Protein AF-Q6DVB6-F1 (afdb_monomer_lite)

Sequence (45 aa):
NPFHALSIAFLYGSALLFAMHGATILAVSRFGGEREIEQIVDRGT

Radius of gyration: 15.17 Å; chains: 1; bounding box: 38×19×32 Å

pLDDT: mean 98.06, std 1.72, range [88.94, 98.88]

Structure (mmCIF, N/CA/C/O backbone):
data_AF-Q6DVB6-F1
#
_entry.id   AF-Q6DVB6-F1
#
loop_
_atom_site.group_PDB
_atom_site.id
_atom_site.type_symbol
_atom_site.label_atom_id
_atom_site.label_alt_id
_atom_site.label_comp_id
_atom_site.label_asym_id
_atom_site.label_entity_id
_atom_site.label_seq_id
_atom_site.pdbx_PDB_ins_code
_atom_site.Cartn_x
_atom_site.Cartn_y
_atom_site.Cartn_z
_atom_site.occupancy
_atom_site.B_iso_or_equiv
_atom_site.auth_seq_id
_atom_site.auth_comp_id
_atom_site.auth_asym_id
_atom_site.auth_atom_id
_atom_site.pdbx_PDB_model_num
ATOM 1 N N . ASN A 1 1 ? 20.474 -1.738 -20.041 1.00 93.44 1 ASN A N 1
ATOM 2 C CA . ASN A 1 1 ? 20.513 -2.894 -19.117 1.00 93.44 1 ASN A CA 1
ATOM 3 C C . ASN A 1 1 ? 19.080 -3.175 -18.662 1.00 93.44 1 ASN A C 1
ATOM 5 O O . ASN A 1 1 ? 18.491 -2.274 -18.074 1.00 93.44 1 ASN A O 1
ATOM 9 N N . PRO A 1 2 ? 18.501 -4.352 -18.954 1.00 94.44 2 PRO A N 1
ATOM 10 C CA . PRO A 1 2 ? 17.104 -4.655 -18.623 1.00 94.44 2 PRO A CA 1
ATOM 11 C C . PRO A 1 2 ? 16.813 -4.590 -17.115 1.00 94.44 2 PRO A C 1
ATOM 13 O O . PRO A 1 2 ? 15.777 -4.064 -16.723 1.00 94.44 2 PRO A O 1
ATOM 16 N N . PHE A 1 3 ? 17.750 -5.002 -16.256 1.00 98.31 3 PHE A N 1
ATOM 17 C CA . PHE A 1 3 ? 17.594 -4.899 -14.800 1.00 98.31 3 PHE A CA 1
ATOM 18 C C . PHE A 1 3 ? 17.598 -3.453 -14.299 1.00 98.31 3 PHE A C 1
ATOM 20 O O . PHE A 1 3 ? 16.947 -3.145 -13.308 1.00 98.31 3 PHE A O 1
ATOM 27 N N . HIS A 1 4 ? 18.280 -2.544 -14.999 1.00 98.12 4 HIS A N 1
ATOM 28 C CA . HIS A 1 4 ? 18.224 -1.117 -14.679 1.00 98.12 4 HIS A CA 1
ATOM 29 C C . HIS A 1 4 ? 16.839 -0.528 -14.981 1.00 98.12 4 HIS A C 1
ATOM 31 O O . HIS A 1 4 ? 16.298 0.209 -14.164 1.00 98.12 4 HIS A O 1
ATOM 37 N N . ALA A 1 5 ? 16.231 -0.909 -16.110 1.00 98.56 5 ALA A N 1
ATOM 38 C CA . ALA A 1 5 ? 14.866 -0.500 -16.437 1.00 98.56 5 ALA A CA 1
ATOM 39 C C . ALA A 1 5 ? 13.847 -1.077 -15.439 1.00 98.56 5 ALA A C 1
ATOM 41 O O . ALA A 1 5 ? 12.979 -0.348 -14.965 1.00 98.56 5 ALA A O 1
ATOM 42 N N . LEU A 1 6 ? 13.999 -2.353 -15.059 1.00 98.69 6 LEU A N 1
ATOM 43 C CA . LEU A 1 6 ? 13.187 -2.962 -14.001 1.00 98.69 6 LEU A CA 1
ATOM 44 C C . LEU A 1 6 ? 13.361 -2.234 -12.661 1.00 98.69 6 LEU A C 1
ATOM 46 O O . LEU A 1 6 ? 12.372 -1.942 -12.000 1.00 98.69 6 LEU A O 1
ATOM 50 N N . SER A 1 7 ? 14.591 -1.880 -12.280 1.00 98.62 7 SER A N 1
ATOM 51 C CA . SER A 1 7 ? 14.869 -1.130 -11.047 1.00 98.62 7 SER A CA 1
ATOM 52 C C . SER A 1 7 ? 14.171 0.234 -11.025 1.00 98.62 7 SER A C 1
ATOM 54 O O . SER A 1 7 ? 13.529 0.578 -10.036 1.00 98.62 7 SER A O 1
ATOM 56 N N . ILE A 1 8 ? 14.200 0.978 -12.137 1.00 98.50 8 ILE A N 1
ATOM 57 C CA . ILE A 1 8 ? 13.471 2.251 -12.267 1.00 98.50 8 ILE A CA 1
ATOM 58 C C . ILE A 1 8 ? 11.959 2.032 -12.136 1.00 98.50 8 ILE A C 1
ATOM 60 O O . ILE A 1 8 ? 11.289 2.778 -11.420 1.00 98.50 8 ILE A O 1
ATOM 64 N N . ALA A 1 9 ? 11.419 1.000 -12.791 1.00 98.75 9 ALA A N 1
ATOM 65 C CA . ALA A 1 9 ? 10.000 0.676 -12.697 1.00 98.75 9 ALA A CA 1
ATOM 66 C C . ALA A 1 9 ? 9.587 0.360 -11.252 1.00 98.75 9 ALA A C 1
ATOM 68 O O . ALA A 1 9 ? 8.584 0.888 -10.779 1.00 98.75 9 ALA A O 1
ATOM 69 N N . PHE A 1 10 ? 10.377 -0.434 -10.524 1.00 98.75 10 PHE A N 1
ATOM 70 C CA . PHE A 1 10 ? 10.108 -0.729 -9.117 1.00 98.75 10 PHE A CA 1
ATOM 71 C C . PHE A 1 10 ? 10.304 0.484 -8.207 1.00 98.75 10 PHE A C 1
ATOM 73 O O . PHE A 1 10 ? 9.545 0.634 -7.253 1.00 98.75 10 PHE 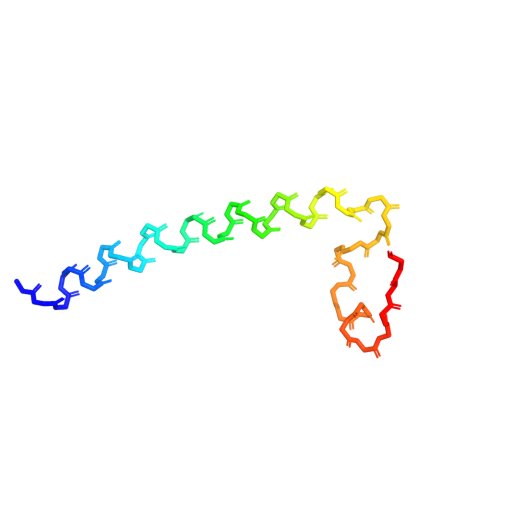A O 1
ATOM 80 N N . LEU A 1 11 ? 11.253 1.376 -8.500 1.00 98.75 11 LEU A N 1
ATOM 81 C CA . LEU A 1 11 ? 11.460 2.602 -7.728 1.00 98.75 11 LEU A CA 1
ATOM 82 C C . LEU A 1 11 ? 10.227 3.509 -7.796 1.00 98.75 11 LEU A C 1
ATOM 84 O O . LEU A 1 11 ? 9.660 3.870 -6.763 1.00 98.75 11 LEU A O 1
ATOM 88 N N . TYR A 1 12 ? 9.772 3.836 -9.008 1.00 98.81 12 TYR A N 1
ATOM 89 C CA . TYR A 1 12 ? 8.571 4.652 -9.184 1.00 98.81 12 TYR A CA 1
ATOM 90 C C . TYR A 1 12 ? 7.305 3.914 -8.752 1.00 98.81 12 TYR A C 1
ATOM 92 O O . TYR A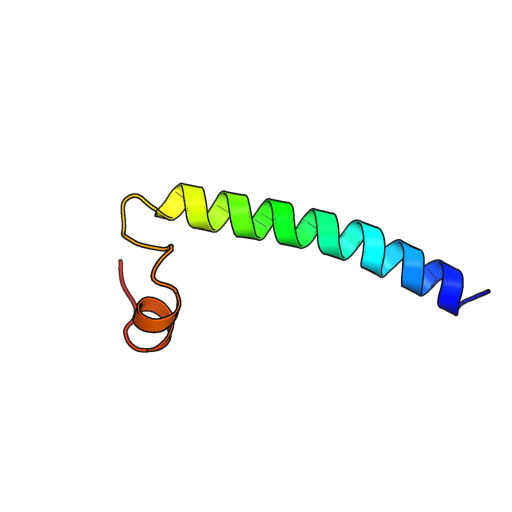 1 12 ? 6.446 4.512 -8.108 1.00 98.81 12 TYR A O 1
ATOM 100 N N . GLY A 1 13 ? 7.212 2.614 -9.034 1.00 98.81 13 GLY A N 1
ATOM 101 C CA . GLY A 1 13 ? 6.098 1.772 -8.609 1.00 98.81 13 GLY A CA 1
ATOM 102 C C . GLY A 1 13 ? 5.943 1.728 -7.090 1.00 98.81 13 GLY A C 1
ATOM 103 O O . GLY A 1 13 ? 4.830 1.858 -6.595 1.00 98.81 13 GLY A O 1
ATOM 104 N N . SER A 1 14 ? 7.046 1.628 -6.343 1.00 98.69 14 SER A N 1
ATOM 105 C CA . SER A 1 14 ? 7.023 1.624 -4.874 1.00 98.69 14 SER A CA 1
ATOM 106 C C . SER A 1 14 ? 6.529 2.955 -4.317 1.00 98.69 14 SER A C 1
ATOM 108 O O . SER A 1 14 ? 5.641 2.967 -3.468 1.00 98.69 14 SER A O 1
ATOM 110 N N . ALA A 1 15 ? 7.048 4.079 -4.825 1.00 98.69 15 ALA A N 1
ATOM 111 C CA . ALA A 1 15 ? 6.592 5.403 -4.405 1.00 98.69 15 ALA A CA 1
ATOM 112 C C . ALA A 1 15 ? 5.105 5.625 -4.734 1.00 98.69 15 ALA A C 1
ATOM 114 O O . ALA A 1 15 ? 4.353 6.106 -3.887 1.00 98.69 15 ALA A O 1
ATOM 115 N N . LEU A 1 16 ? 4.669 5.224 -5.933 1.00 98.75 16 LEU A N 1
ATOM 116 C CA . LEU A 1 16 ? 3.275 5.3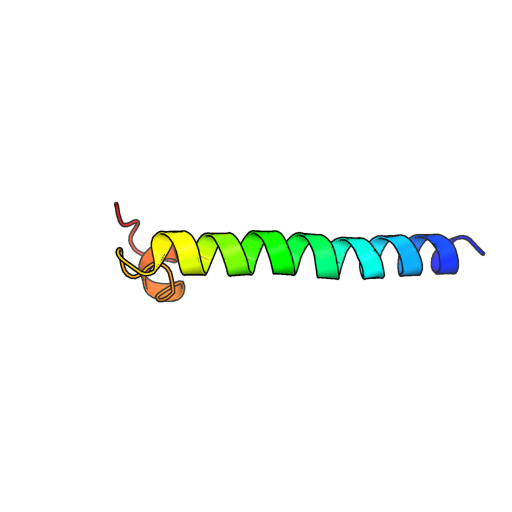12 -6.364 1.00 98.75 16 LEU A CA 1
ATOM 117 C C . LEU A 1 16 ? 2.353 4.468 -5.472 1.00 98.75 16 LEU A C 1
ATOM 119 O O . LEU A 1 16 ? 1.351 4.974 -4.971 1.00 98.75 16 LEU A O 1
ATOM 123 N N . LEU A 1 17 ? 2.696 3.196 -5.247 1.00 98.88 17 LEU A N 1
ATOM 124 C CA . LEU A 1 17 ? 1.909 2.287 -4.412 1.00 98.88 17 LEU A CA 1
ATOM 125 C C . LEU A 1 17 ? 1.855 2.755 -2.961 1.00 98.88 17 LEU A C 1
ATOM 127 O O . LEU A 1 17 ? 0.784 2.725 -2.367 1.00 98.88 17 LEU A O 1
ATOM 131 N N . PHE A 1 18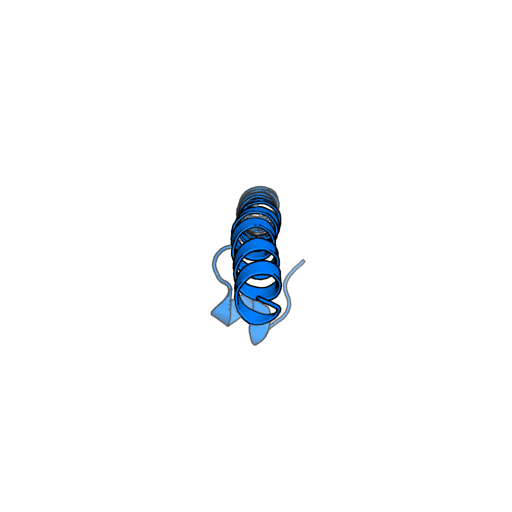 ? 2.969 3.228 -2.401 1.00 98.69 18 PHE A N 1
ATOM 132 C CA . PHE A 1 18 ? 2.996 3.699 -1.020 1.00 98.69 18 PHE A CA 1
ATOM 133 C C . PHE A 1 18 ? 2.190 4.986 -0.839 1.00 98.69 18 PHE A C 1
ATOM 135 O O . PHE A 1 18 ? 1.459 5.111 0.141 1.00 98.69 18 PHE A O 1
ATOM 142 N N . ALA A 1 19 ? 2.235 5.902 -1.813 1.00 98.75 19 ALA A N 1
ATOM 143 C CA . ALA A 1 19 ? 1.376 7.082 -1.817 1.00 98.75 19 ALA A CA 1
ATOM 144 C C . ALA A 1 19 ? -0.112 6.699 -1.865 1.00 98.75 19 ALA A C 1
ATOM 146 O O . ALA A 1 19 ? -0.894 7.202 -1.061 1.00 98.75 19 ALA A O 1
ATOM 147 N N . MET A 1 20 ? -0.504 5.776 -2.753 1.00 98.88 20 MET A N 1
ATOM 148 C CA . MET A 1 20 ? -1.891 5.301 -2.839 1.00 98.88 20 MET A CA 1
ATOM 149 C C . MET A 1 20 ? -2.333 4.583 -1.561 1.00 98.88 20 MET A C 1
ATOM 151 O O . MET A 1 20 ? -3.403 4.876 -1.032 1.00 98.88 20 MET A O 1
ATOM 155 N N . HIS A 1 21 ? -1.514 3.668 -1.046 1.00 98.88 21 HIS A N 1
ATOM 156 C CA . HIS A 1 21 ? -1.818 2.890 0.149 1.00 98.88 21 HIS A CA 1
ATOM 157 C C . HIS A 1 21 ? -1.908 3.783 1.391 1.00 98.88 21 HIS A C 1
ATOM 159 O O . HIS A 1 21 ? -2.938 3.788 2.058 1.00 98.88 21 HIS A O 1
ATOM 165 N N . GLY A 1 22 ? -0.892 4.611 1.650 1.00 98.69 22 GLY A N 1
ATOM 166 C CA . GLY A 1 22 ? -0.880 5.525 2.792 1.00 98.69 22 GLY A CA 1
ATOM 167 C C . GLY A 1 22 ? -2.038 6.525 2.753 1.00 98.69 22 GLY A C 1
ATOM 168 O O . GLY A 1 22 ? -2.717 6.715 3.760 1.00 98.69 22 GLY A O 1
ATOM 169 N N . ALA A 1 23 ? -2.334 7.107 1.584 1.00 98.81 23 ALA A N 1
ATOM 170 C CA . ALA A 1 23 ? -3.499 7.977 1.423 1.00 98.81 23 ALA A CA 1
ATOM 171 C C . ALA A 1 23 ? -4.817 7.232 1.681 1.00 98.81 23 ALA A C 1
ATOM 173 O O . ALA A 1 23 ? -5.715 7.782 2.314 1.00 98.81 23 ALA A O 1
ATOM 174 N N . THR A 1 24 ? -4.925 5.977 1.235 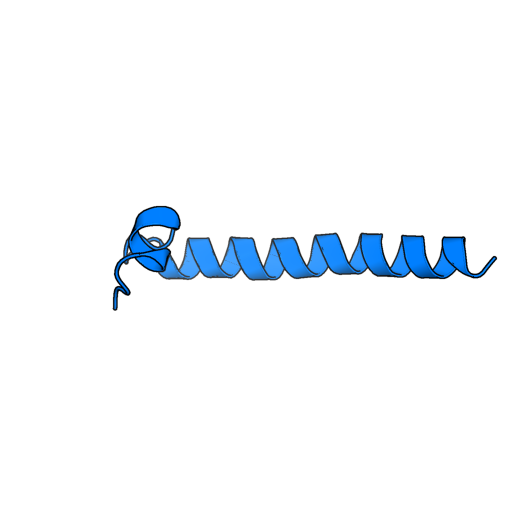1.00 98.75 24 THR A N 1
ATOM 175 C CA . THR A 1 24 ? -6.112 5.142 1.461 1.00 98.75 24 THR A CA 1
ATOM 176 C C . THR A 1 24 ? -6.304 4.844 2.946 1.00 98.75 24 THR A C 1
ATOM 178 O O . THR A 1 24 ? -7.390 5.099 3.461 1.00 98.75 24 THR A O 1
ATOM 181 N N . ILE A 1 25 ? -5.262 4.385 3.652 1.00 98.69 25 ILE A N 1
ATOM 182 C CA . ILE A 1 25 ? -5.318 4.101 5.096 1.00 98.69 25 ILE A CA 1
ATOM 183 C C . ILE A 1 25 ? -5.709 5.355 5.881 1.00 98.69 25 ILE A C 1
ATOM 185 O O . ILE A 1 25 ? -6.615 5.306 6.710 1.00 98.69 25 ILE A O 1
ATOM 189 N N . LEU A 1 26 ? -5.109 6.509 5.574 1.00 98.62 26 LEU A N 1
ATOM 190 C CA . LEU A 1 26 ? -5.483 7.768 6.221 1.00 98.62 26 LEU A CA 1
ATOM 191 C C . LEU A 1 26 ? -6.929 8.177 5.904 1.00 98.62 26 LEU A C 1
ATOM 193 O O . LEU A 1 26 ? -7.633 8.644 6.799 1.00 98.62 26 LEU A O 1
ATOM 197 N N . ALA A 1 27 ? -7.407 7.965 4.676 1.00 98.69 27 ALA A N 1
ATOM 198 C CA . ALA A 1 27 ? -8.787 8.267 4.295 1.00 98.69 27 ALA A CA 1
ATOM 199 C C . ALA A 1 27 ? -9.819 7.414 5.056 1.00 98.69 27 ALA A C 1
ATOM 201 O O . ALA A 1 27 ? -10.910 7.903 5.363 1.00 98.69 27 ALA A O 1
ATOM 202 N N . VAL A 1 28 ? -9.476 6.165 5.397 1.00 98.50 28 VAL A N 1
ATOM 203 C CA . VAL A 1 28 ? -10.328 5.263 6.192 1.00 98.50 28 VAL A CA 1
ATOM 204 C C . VAL A 1 28 ? -9.975 5.223 7.684 1.00 98.50 28 VAL A C 1
ATOM 206 O O . VAL A 1 28 ? -10.621 4.499 8.436 1.00 98.50 28 VAL A O 1
ATOM 209 N N . SER A 1 29 ? -9.020 6.032 8.155 1.00 98.31 29 SER A N 1
ATOM 210 C CA . SER A 1 29 ? -8.611 6.078 9.574 1.00 98.31 29 SER A CA 1
ATOM 211 C C . SER A 1 29 ? -9.768 6.393 10.529 1.00 98.31 29 SER A C 1
ATOM 213 O O . SER A 1 29 ? -9.838 5.870 11.636 1.00 98.31 29 SER A O 1
ATOM 215 N N . ARG A 1 30 ? -10.768 7.167 10.082 1.00 97.94 30 ARG A N 1
ATOM 216 C CA . ARG A 1 30 ? -11.999 7.425 10.858 1.00 97.94 30 ARG A CA 1
ATOM 217 C C . ARG A 1 30 ? -12.836 6.169 11.144 1.00 97.94 30 ARG A C 1
ATOM 219 O O . ARG A 1 30 ? -13.709 6.214 12.003 1.00 97.94 30 ARG A O 1
ATOM 226 N N . PHE A 1 31 ? -12.594 5.084 10.412 1.00 98.25 31 PHE A N 1
ATOM 227 C CA . PHE A 1 31 ? -13.200 3.767 10.607 1.00 98.25 31 PHE A CA 1
ATOM 228 C C . PHE A 1 31 ? -12.219 2.765 11.245 1.00 98.25 31 PHE A C 1
ATOM 230 O O . PHE A 1 31 ? -12.521 1.578 11.322 1.00 98.25 31 PHE A O 1
ATOM 237 N N . GLY A 1 32 ? -11.049 3.226 11.704 1.00 98.19 32 GLY A N 1
ATOM 238 C CA . GLY A 1 32 ? -10.002 2.379 12.275 1.00 98.19 32 GLY A CA 1
ATOM 239 C C . GLY A 1 32 ? -9.237 1.554 11.237 1.00 98.19 32 GLY A C 1
ATOM 240 O O . GLY A 1 32 ? -8.763 0.466 11.558 1.00 98.19 32 GLY A O 1
ATOM 241 N N . GLY A 1 33 ? -9.160 2.013 9.982 1.00 97.88 33 GLY A N 1
ATOM 242 C CA . GLY A 1 33 ? -8.517 1.268 8.893 1.00 97.88 33 GLY A CA 1
ATOM 243 C C . GLY A 1 33 ? -7.008 1.039 9.061 1.00 97.88 33 GLY A C 1
ATOM 244 O O . GLY A 1 33 ? -6.458 0.163 8.407 1.00 97.88 33 GLY A O 1
ATOM 245 N N . GLU A 1 34 ? -6.342 1.766 9.958 1.00 98.19 34 GLU A N 1
ATOM 246 C CA . GLU A 1 34 ? -4.948 1.539 10.360 1.00 98.19 34 GLU A CA 1
ATOM 247 C C . GLU A 1 34 ? -4.747 0.266 11.198 1.00 98.19 34 GLU A C 1
ATOM 249 O O . GLU A 1 34 ? -3.624 -0.221 11.332 1.00 98.19 34 GLU A O 1
ATOM 254 N N . ARG A 1 35 ? -5.827 -0.298 11.753 1.00 98.44 35 ARG A N 1
ATOM 255 C CA . ARG A 1 35 ? -5.835 -1.576 12.480 1.00 98.44 35 ARG A CA 1
ATOM 256 C C . ARG A 1 35 ? -5.877 -2.744 11.497 1.00 98.44 35 ARG A C 1
ATOM 258 O O . ARG A 1 35 ? -6.826 -3.527 11.453 1.00 98.44 35 ARG A O 1
ATOM 265 N N . GLU A 1 36 ? -4.866 -2.803 10.635 1.00 98.50 36 GLU A N 1
ATOM 266 C CA . GLU A 1 36 ? -4.870 -3.658 9.447 1.00 98.50 36 GLU A CA 1
ATOM 267 C C . GLU A 1 36 ? -4.988 -5.146 9.793 1.00 98.50 36 GLU A C 1
ATOM 269 O O . GLU A 1 36 ? -5.689 -5.876 9.100 1.00 98.50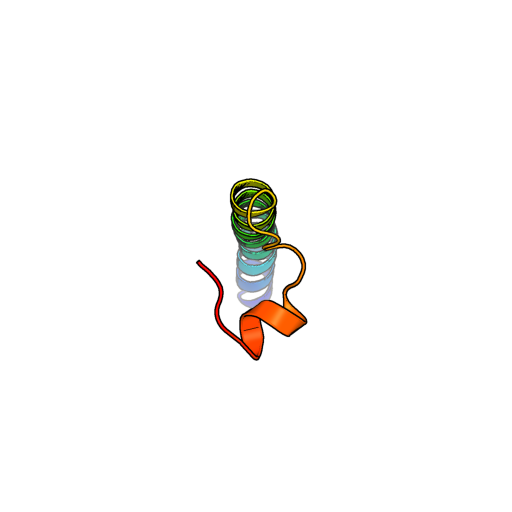 36 GLU A O 1
ATOM 274 N N . ILE A 1 37 ? -4.363 -5.599 10.886 1.00 98.56 37 ILE A N 1
ATOM 275 C CA . ILE A 1 37 ? -4.441 -7.003 11.320 1.00 98.56 37 ILE A CA 1
ATOM 276 C C . ILE A 1 37 ? -5.888 -7.379 11.634 1.00 98.56 37 ILE A C 1
ATOM 278 O O . ILE A 1 37 ? -6.376 -8.402 11.153 1.00 98.56 37 ILE A O 1
ATOM 282 N N . GLU A 1 38 ? -6.588 -6.554 12.410 1.00 98.25 38 GLU A N 1
ATOM 283 C CA . GLU A 1 38 ? -7.984 -6.805 12.744 1.00 98.25 38 GLU A CA 1
ATOM 284 C C . GLU A 1 38 ? -8.873 -6.748 11.505 1.00 98.25 38 GLU A C 1
ATOM 286 O O . GLU A 1 38 ? -9.676 -7.650 11.321 1.00 98.25 38 GLU A O 1
ATOM 291 N N . GLN A 1 39 ? -8.670 -5.774 10.614 1.00 98.12 39 GLN A N 1
ATOM 292 C CA . GLN A 1 39 ? -9.439 -5.648 9.367 1.00 98.12 39 GLN A CA 1
ATOM 293 C C . GLN A 1 39 ? -9.207 -6.806 8.378 1.00 98.12 39 GLN A C 1
ATOM 295 O O . GLN A 1 39 ? -10.087 -7.122 7.573 1.00 98.12 39 GLN A O 1
ATOM 300 N N . ILE A 1 40 ? -8.023 -7.431 8.408 1.00 98.44 40 ILE A N 1
ATOM 301 C CA . ILE A 1 40 ? -7.694 -8.616 7.600 1.00 98.44 40 ILE A CA 1
ATOM 302 C C . ILE A 1 40 ? -8.413 -9.859 8.136 1.00 98.44 40 ILE A C 1
ATOM 304 O O . ILE A 1 40 ? -8.870 -10.681 7.341 1.00 98.44 40 ILE A O 1
ATOM 308 N N . VAL A 1 41 ? -8.499 -10.009 9.461 1.00 98.62 41 VAL A N 1
ATOM 309 C CA . VAL A 1 41 ? -9.112 -11.180 10.110 1.00 98.62 41 VAL A CA 1
ATOM 310 C C . VAL A 1 41 ? -10.637 -11.051 10.205 1.00 98.62 41 VAL A C 1
ATOM 312 O O . VAL A 1 41 ? -11.336 -12.045 10.014 1.00 98.62 41 VAL A O 1
ATOM 315 N N . ASP A 1 42 ? -11.151 -9.847 10.463 1.00 98.12 42 ASP A N 1
ATOM 316 C CA . ASP A 1 42 ? -12.573 -9.522 10.595 1.00 98.12 42 ASP A CA 1
ATOM 317 C C . ASP A 1 42 ? -12.886 -8.197 9.876 1.00 98.12 42 ASP A C 1
ATOM 319 O O . ASP A 1 42 ? -12.485 -7.108 10.294 1.00 98.12 42 ASP A O 1
ATOM 323 N N . ARG A 1 43 ? -13.566 -8.297 8.731 1.00 98.00 43 ARG A N 1
ATOM 324 C CA . ARG A 1 43 ? -13.772 -7.175 7.808 1.00 98.00 43 ARG A CA 1
ATOM 325 C C . ARG A 1 43 ? -14.716 -6.127 8.415 1.00 98.00 43 ARG A C 1
ATOM 327 O O . ARG A 1 43 ? -15.878 -6.423 8.673 1.00 98.00 43 ARG A O 1
ATOM 334 N N . GLY A 1 44 ? -14.239 -4.886 8.537 1.00 96.31 44 GLY A N 1
ATOM 335 C CA . GLY A 1 44 ? -15.028 -3.731 8.972 1.00 96.31 44 GLY A CA 1
ATOM 336 C C . GLY A 1 44 ? -15.942 -3.118 7.900 1.00 96.31 44 GLY A C 1
ATOM 337 O O . GLY A 1 44 ? -16.151 -3.685 6.825 1.00 96.31 44 GLY A O 1
ATOM 338 N N . THR A 1 45 ? -16.493 -1.944 8.234 1.00 88.94 45 THR A N 1
ATOM 339 C CA . THR A 1 45 ? -17.359 -1.116 7.367 1.00 88.94 45 THR A CA 1
ATOM 340 C C . THR A 1 45 ? -16.619 -0.480 6.196 1.00 88.94 45 THR A C 1
ATOM 342 O O . THR A 1 45 ? -17.333 -0.143 5.224 1.00 88.94 45 THR A O 1
#

Secondary structure (DSSP, 8-state):
-HHHHHHHHHHHHHHHHHHHHHHHHHHHGGGTTT-HHHHHHS---

Foldseek 3Di:
DVVVVVVVVVVVVVVVVCVVVVVVQVVCVVQVSVVVVCCVVPPGD